Protein AF-A0A3N5TYX6-F1 (afdb_monomer)

pLDDT: mean 88.61, std 16.53, range [36.66, 98.5]

Nearest PDB structures (foldseek):
  4i1a-assembly3_A  TM=7.070E-01  e=6.992E-01  Bacillus subtilis subsp. subtilis str. 168
  4wnf-assembly1_A  TM=6.180E-01  e=1.905E+00  Homo sapiens
  3sf4-assembly2_B  TM=6.588E-01  e=5.460E+00  Homo sapiens
  8rte-assembly1_A  TM=5.658E-01  e=7.755E+00  Bacillus phage phi105
  8rte-assembly1_B  TM=4.689E-01  e=3.844E+00  Bacillus phage phi105

Foldseek 3Di:
DDPPDDDPPVPPPPPPDPVLVVVLVVCVVVLVLQVSLVSLQVVLVVCVVVVHPCSLVSLCSSLLSCLSVVNNVSSLVSNVVSLVSCLVVVVQVVSVVSLVVVLVSCVVSVVNVSSVVSVVVNVVRHPPPPPPD

Secondary structure (DSSP, 8-state):
----SSSSSSSS-S----HHHHHHHHHHHTT-HHHHHHHHHHHHHHHHTTT-TTHHHHHHHHHHHHHHTT-HHHHHHHHHHHHHHHHHTT-HHHHHHHHHHHHHHHHHTT-HHHHHHHHHHHHHHS-------

Structure (mmCIF, N/CA/C/O backbone):
data_AF-A0A3N5TYX6-F1
#
_entry.id   AF-A0A3N5TYX6-F1
#
loop_
_atom_site.group_PDB
_atom_site.id
_atom_site.type_symbol
_atom_site.label_atom_id
_atom_site.label_alt_id
_atom_site.label_comp_id
_atom_site.label_asym_id
_atom_site.label_entity_id
_atom_site.label_seq_id
_atom_site.pdbx_PDB_ins_code
_atom_site.Cartn_x
_atom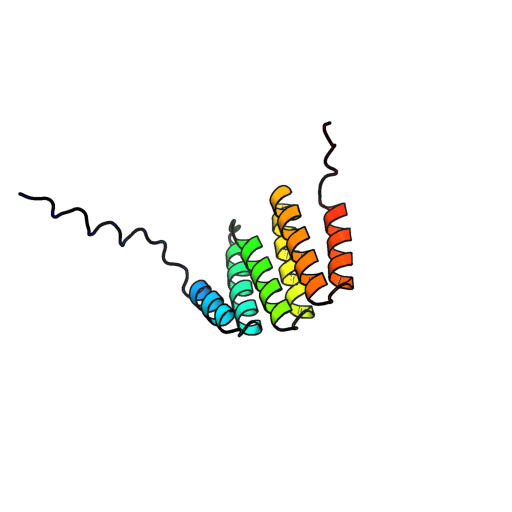_site.Cartn_y
_atom_site.Cartn_z
_atom_site.occupancy
_atom_site.B_iso_or_equiv
_atom_site.auth_seq_id
_atom_site.auth_comp_id
_atom_site.auth_asy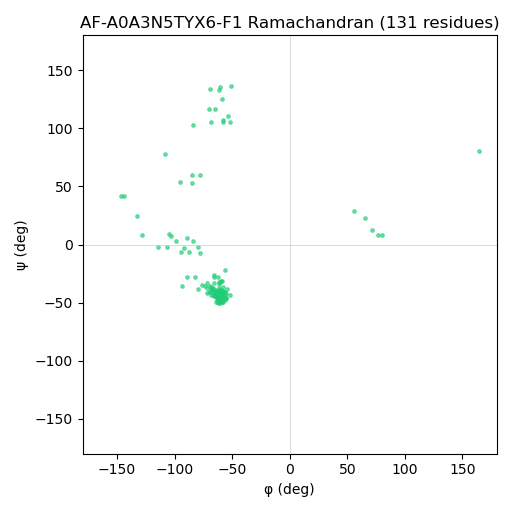m_id
_atom_site.auth_atom_id
_atom_site.pdbx_PDB_model_num
ATOM 1 N N . MET A 1 1 ? -4.271 14.584 -54.155 1.00 52.84 1 MET A N 1
ATOM 2 C CA . MET A 1 1 ? -4.545 13.366 -53.356 1.00 52.84 1 MET A CA 1
ATOM 3 C C . MET A 1 1 ? -3.233 12.711 -52.944 1.00 52.84 1 MET A C 1
ATOM 5 O O . MET A 1 1 ? -2.468 12.397 -53.841 1.00 52.84 1 MET A O 1
ATOM 9 N N . ARG A 1 2 ? -2.989 12.529 -51.633 1.00 52.03 2 ARG A N 1
ATOM 10 C CA . ARG A 1 2 ? -2.180 11.458 -50.988 1.00 52.03 2 ARG A CA 1
ATOM 11 C C . ARG A 1 2 ? -1.851 11.853 -49.536 1.00 52.03 2 ARG A C 1
ATOM 13 O O . ARG A 1 2 ? -0.769 12.329 -49.221 1.00 52.03 2 ARG A O 1
ATOM 20 N N . ARG A 1 3 ? -2.817 11.649 -48.633 1.00 58.03 3 ARG A N 1
ATOM 21 C CA . ARG A 1 3 ? -2.598 11.562 -47.177 1.00 58.03 3 ARG A CA 1
ATOM 22 C C . ARG A 1 3 ? -2.800 10.107 -46.765 1.00 58.03 3 ARG A C 1
ATOM 24 O O . ARG A 1 3 ? -3.868 9.770 -46.277 1.00 58.03 3 ARG A O 1
ATOM 31 N N . LEU A 1 4 ? -1.826 9.233 -47.006 1.00 58.25 4 LEU A N 1
ATOM 32 C CA . LEU A 1 4 ? -1.962 7.811 -46.656 1.00 58.25 4 LEU A CA 1
ATOM 33 C C . LEU A 1 4 ? -0.651 7.174 -46.173 1.00 58.25 4 LEU A C 1
ATOM 35 O O . LEU A 1 4 ? -0.375 6.047 -46.525 1.00 58.25 4 LEU A O 1
ATOM 39 N N . PHE A 1 5 ? 0.156 7.844 -45.344 1.00 56.09 5 PHE A N 1
ATOM 40 C CA . PHE A 1 5 ? 1.293 7.175 -44.676 1.00 56.09 5 PHE A CA 1
ATOM 41 C C . PHE A 1 5 ? 1.589 7.731 -43.276 1.00 56.09 5 PHE A C 1
ATOM 43 O O . PHE A 1 5 ? 2.733 7.933 -42.891 1.00 56.09 5 PHE A O 1
ATOM 50 N N . ARG A 1 6 ? 0.553 8.002 -42.469 1.00 54.72 6 ARG A N 1
ATOM 51 C CA . ARG A 1 6 ? 0.758 8.467 -41.080 1.00 54.72 6 ARG A CA 1
ATOM 52 C C . ARG A 1 6 ? -0.088 7.752 -40.029 1.00 54.72 6 ARG A C 1
ATOM 54 O O . ARG A 1 6 ? -0.360 8.320 -38.977 1.00 54.72 6 ARG A O 1
ATOM 61 N N . ARG A 1 7 ? -0.519 6.515 -40.304 1.00 54.38 7 ARG A N 1
ATOM 62 C CA . ARG A 1 7 ? -1.353 5.733 -39.368 1.00 54.38 7 ARG A CA 1
ATOM 63 C C . ARG A 1 7 ? -0.715 4.463 -38.796 1.00 54.38 7 ARG A C 1
ATOM 65 O O . ARG A 1 7 ? -1.318 3.870 -37.916 1.00 54.38 7 ARG A O 1
ATOM 72 N N . HIS A 1 8 ? 0.507 4.100 -39.194 1.00 50.31 8 HIS A N 1
ATOM 73 C CA . HIS A 1 8 ? 1.131 2.836 -38.763 1.00 50.31 8 HIS A CA 1
ATOM 74 C C . HIS A 1 8 ? 2.267 2.973 -37.729 1.00 50.31 8 HIS A C 1
ATOM 76 O O . HIS A 1 8 ? 2.740 1.965 -37.229 1.00 50.31 8 HIS A O 1
ATOM 82 N N . ILE A 1 9 ? 2.653 4.191 -37.320 1.00 52.50 9 ILE A N 1
ATOM 83 C CA . ILE A 1 9 ? 3.750 4.410 -36.342 1.00 52.50 9 ILE A CA 1
ATOM 84 C C . ILE A 1 9 ? 3.223 4.662 -34.908 1.00 52.50 9 ILE A C 1
ATOM 86 O O . ILE A 1 9 ? 3.983 4.893 -33.979 1.00 52.50 9 ILE A O 1
ATOM 90 N N . ARG A 1 10 ? 1.905 4.594 -34.669 1.00 49.50 10 ARG A N 1
ATOM 91 C CA . ARG A 1 10 ? 1.339 4.794 -33.315 1.00 49.50 10 ARG A CA 1
ATOM 92 C C . ARG A 1 10 ? 1.174 3.516 -32.487 1.00 49.50 10 ARG A C 1
ATOM 94 O O . ARG A 1 10 ? 0.769 3.615 -31.337 1.00 49.50 10 ARG A O 1
ATOM 101 N N . LYS A 1 11 ? 1.484 2.336 -33.038 1.00 49.16 11 LYS A N 1
ATOM 102 C CA . LYS A 1 11 ? 1.347 1.052 -32.322 1.00 49.16 11 LYS A CA 1
ATOM 103 C C . LYS A 1 11 ? 2.625 0.560 -31.635 1.00 49.16 11 LYS A C 1
ATOM 105 O O . LYS A 1 11 ? 2.548 -0.398 -30.887 1.00 49.16 11 LYS A O 1
ATOM 110 N N . THR A 1 12 ? 3.767 1.216 -31.834 1.00 49.03 12 THR A N 1
ATOM 111 C CA . THR A 1 12 ? 5.070 0.791 -31.282 1.00 49.03 12 THR A CA 1
ATOM 112 C C . THR A 1 12 ? 5.536 1.612 -30.072 1.00 49.03 12 THR A C 1
ATOM 114 O O . THR A 1 12 ? 6.659 1.444 -29.614 1.00 49.03 12 THR A O 1
ATOM 117 N N . LEU A 1 13 ? 4.688 2.504 -29.543 1.00 50.75 13 LEU A N 1
ATOM 118 C CA . LEU A 1 13 ? 4.971 3.335 -28.359 1.00 50.75 13 LEU A CA 1
ATOM 119 C C . LEU A 1 13 ? 3.875 3.259 -27.284 1.00 50.75 13 LEU A C 1
ATOM 121 O O . LEU A 1 13 ? 3.914 4.011 -26.311 1.00 50.75 13 LEU A O 1
ATOM 125 N N . ALA A 1 14 ? 2.895 2.362 -27.434 1.00 53.06 14 ALA A N 1
ATOM 126 C CA . ALA A 1 14 ? 2.127 1.932 -26.276 1.00 53.06 14 ALA A CA 1
ATOM 127 C C . ALA A 1 14 ? 3.105 1.119 -25.427 1.00 53.06 14 ALA A C 1
ATOM 129 O O . ALA A 1 14 ? 3.516 0.042 -25.838 1.00 53.06 14 ALA A O 1
ATOM 130 N N . GLN A 1 15 ? 3.575 1.687 -24.316 1.00 57.88 15 GLN A N 1
ATOM 131 C CA . GLN A 1 15 ? 4.350 0.933 -23.339 1.00 57.88 15 GLN A CA 1
ATOM 132 C C . GLN A 1 15 ? 3.523 -0.296 -22.966 1.00 57.88 15 GLN A C 1
ATOM 134 O O . GLN A 1 15 ? 2.462 -0.143 -22.359 1.00 57.88 15 GLN A O 1
ATOM 139 N N . ASP A 1 16 ? 3.971 -1.482 -23.376 1.00 72.75 16 ASP A N 1
ATOM 140 C CA . ASP A 1 16 ? 3.307 -2.730 -23.027 1.00 72.75 16 ASP A CA 1
ATOM 141 C C . ASP A 1 16 ? 3.270 -2.820 -21.501 1.00 72.75 16 ASP A C 1
ATOM 143 O O . ASP A 1 16 ? 4.295 -2.973 -20.830 1.00 72.75 16 ASP A O 1
ATOM 147 N N . ILE A 1 17 ? 2.076 -2.633 -20.937 1.00 80.25 17 ILE A N 1
ATOM 148 C CA . ILE A 1 17 ? 1.847 -2.778 -19.503 1.00 80.25 17 ILE A CA 1
ATOM 149 C C . ILE A 1 17 ? 2.249 -4.215 -19.162 1.00 80.25 17 ILE A C 1
ATOM 151 O O . ILE A 1 17 ? 1.710 -5.128 -19.794 1.00 80.25 17 ILE A O 1
ATOM 155 N N . PRO A 1 18 ? 3.153 -4.444 -18.191 1.00 88.06 18 PRO A N 1
ATOM 156 C CA . PRO A 1 18 ? 3.602 -5.789 -17.861 1.00 88.06 18 PRO A CA 1
ATOM 157 C C . PRO A 1 18 ? 2.409 -6.726 -17.628 1.00 88.06 18 PRO A C 1
ATOM 159 O O . PRO A 1 18 ? 1.472 -6.323 -16.933 1.00 88.06 18 PRO A O 1
ATOM 162 N N . PRO A 1 19 ? 2.424 -7.963 -18.156 1.00 92.12 19 PRO A N 1
ATOM 163 C CA . PRO A 1 19 ? 1.274 -8.867 -18.075 1.00 92.12 19 PRO A CA 1
ATOM 164 C C . PRO A 1 19 ? 0.850 -9.129 -16.626 1.00 92.12 19 PRO A C 1
ATOM 166 O O . PRO A 1 19 ? -0.337 -9.133 -16.325 1.00 92.12 19 PRO A O 1
ATOM 169 N N . VAL A 1 20 ? 1.814 -9.214 -15.704 1.00 93.69 20 VAL A N 1
ATOM 170 C CA . VAL A 1 20 ? 1.556 -9.359 -14.262 1.00 93.69 20 VAL A CA 1
ATOM 171 C C . VAL A 1 20 ? 0.771 -8.180 -13.671 1.00 93.69 20 VAL A C 1
ATOM 173 O O . VAL A 1 20 ? -0.057 -8.373 -12.790 1.00 93.69 20 VAL A O 1
ATOM 176 N N . LEU A 1 21 ? 0.982 -6.956 -14.169 1.00 95.06 2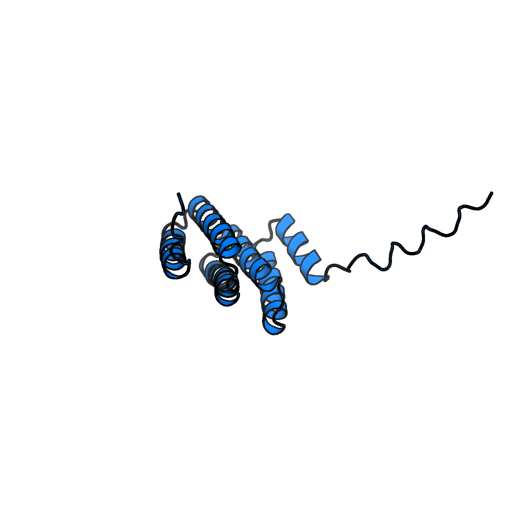1 LEU A N 1
ATOM 177 C CA . LEU A 1 21 ? 0.237 -5.780 -13.719 1.00 95.06 21 LEU A CA 1
ATOM 178 C C . LEU A 1 21 ? -1.179 -5.763 -14.306 1.00 95.06 21 LEU A C 1
ATOM 180 O O . LEU A 1 21 ? -2.113 -5.345 -13.628 1.00 95.06 21 LEU A O 1
ATOM 184 N N . GLN A 1 22 ? -1.346 -6.234 -15.545 1.00 95.62 22 GLN A N 1
ATOM 185 C CA . GLN A 1 22 ? -2.675 -6.413 -16.134 1.00 95.62 22 GLN A CA 1
ATOM 186 C C . GLN A 1 22 ? -3.479 -7.452 -15.347 1.00 95.62 22 GLN A C 1
ATOM 188 O O . GLN A 1 22 ? -4.631 -7.196 -15.010 1.00 95.62 22 GLN A O 1
ATOM 193 N N . GLU A 1 23 ? -2.852 -8.579 -14.998 1.00 96.81 23 GLU A N 1
ATOM 194 C CA . GLU A 1 23 ? -3.466 -9.621 -14.176 1.00 96.81 23 GLU A CA 1
ATOM 195 C C . GLU A 1 23 ? -3.836 -9.089 -12.790 1.00 96.81 23 GLU A C 1
ATOM 197 O O . GLU A 1 23 ? -4.984 -9.241 -12.387 1.00 96.81 23 GLU A O 1
ATOM 202 N N . ALA A 1 24 ? -2.912 -8.406 -12.099 1.00 97.50 24 ALA A N 1
ATOM 203 C CA . ALA A 1 24 ? -3.154 -7.834 -10.772 1.00 97.50 24 ALA A CA 1
ATOM 204 C C . ALA A 1 24 ? -4.370 -6.897 -10.758 1.00 97.50 24 ALA A C 1
ATOM 206 O O . ALA A 1 24 ? -5.234 -7.019 -9.892 1.00 97.50 24 ALA A O 1
ATOM 207 N N . ASN A 1 25 ? -4.466 -6.001 -11.744 1.00 97.25 25 ASN A N 1
ATOM 208 C CA . ASN A 1 25 ? -5.617 -5.111 -11.884 1.00 97.25 25 ASN A CA 1
ATOM 209 C C . ASN A 1 25 ? -6.898 -5.896 -12.189 1.00 97.25 25 ASN A C 1
ATOM 211 O O . ASN A 1 25 ? -7.919 -5.661 -11.558 1.00 97.25 25 ASN A O 1
ATOM 215 N N . PHE A 1 26 ? -6.838 -6.870 -13.101 1.00 97.75 26 PHE A N 1
ATOM 216 C CA . PHE A 1 26 ? -7.999 -7.676 -13.471 1.00 97.75 26 PHE A CA 1
ATOM 217 C C . PHE A 1 26 ? -8.585 -8.452 -12.286 1.00 97.75 26 PHE A C 1
ATOM 219 O O . PHE A 1 26 ? -9.801 -8.468 -12.106 1.00 97.75 26 PHE A O 1
ATOM 226 N N . VAL A 1 27 ? -7.744 -9.089 -11.465 1.00 97.94 27 VAL A N 1
ATOM 227 C CA . VAL A 1 27 ? -8.222 -9.814 -10.277 1.00 97.94 27 VAL A CA 1
ATOM 228 C C . VAL A 1 27 ? -8.685 -8.854 -9.176 1.00 97.94 27 VAL A C 1
ATOM 230 O O . VAL A 1 27 ? -9.669 -9.140 -8.498 1.00 97.94 27 VAL A O 1
ATOM 233 N N . PHE A 1 28 ? -8.054 -7.681 -9.042 1.00 98.06 28 PHE A N 1
ATOM 234 C CA . PHE A 1 28 ? -8.506 -6.634 -8.122 1.00 98.06 28 PHE A CA 1
ATOM 235 C C . PHE A 1 28 ? -9.910 -6.134 -8.485 1.00 98.06 28 PHE A C 1
ATOM 237 O O . PHE A 1 28 ? -10.778 -6.059 -7.619 1.00 98.06 28 PHE A O 1
ATOM 244 N N . ASP A 1 29 ? -10.153 -5.855 -9.767 1.00 97.69 29 ASP A N 1
ATOM 245 C CA . ASP A 1 29 ? -11.445 -5.381 -10.277 1.00 97.69 29 ASP A CA 1
ATOM 246 C C . ASP A 1 29 ? -12.551 -6.438 -10.126 1.00 97.69 29 ASP A C 1
ATOM 248 O O . ASP A 1 29 ? -13.727 -6.101 -9.990 1.00 97.69 29 ASP A O 1
ATOM 252 N N . LYS A 1 30 ? -12.180 -7.723 -10.096 1.00 97.81 30 LYS A N 1
ATOM 253 C CA . LYS A 1 30 ? -13.086 -8.839 -9.791 1.00 97.81 30 LYS A CA 1
ATOM 254 C C . LYS A 1 30 ? -13.390 -9.023 -8.303 1.00 97.81 30 LYS A C 1
ATOM 256 O O . LYS A 1 30 ? -14.224 -9.859 -7.968 1.00 97.81 30 LYS A O 1
ATOM 261 N N . GLY A 1 31 ? -12.722 -8.286 -7.418 1.00 97.62 31 GLY A N 1
ATOM 262 C CA . GLY A 1 31 ? -12.845 -8.460 -5.971 1.00 97.62 31 GLY A CA 1
ATOM 263 C C . GLY A 1 31 ? -12.016 -9.615 -5.401 1.00 97.62 31 GLY A C 1
ATOM 264 O O . GLY A 1 31 ? -12.126 -9.919 -4.216 1.00 97.62 31 GLY A O 1
ATOM 265 N N . GLU A 1 32 ? -11.145 -10.246 -6.199 1.00 98.06 32 GLU A N 1
ATOM 266 C CA . GLU A 1 32 ? -10.184 -11.255 -5.730 1.00 98.06 32 GLU A CA 1
ATOM 267 C C . GLU A 1 32 ? -8.990 -10.567 -5.038 1.00 98.06 32 GLU A C 1
ATOM 269 O O . GLU A 1 32 ? -7.833 -10.664 -5.459 1.00 98.06 32 GLU A O 1
ATOM 274 N N . TYR A 1 33 ? -9.273 -9.820 -3.970 1.00 98.25 33 TYR A N 1
ATOM 275 C CA . TYR A 1 33 ? -8.324 -8.882 -3.375 1.00 98.25 33 TYR A CA 1
ATOM 276 C C . TYR A 1 33 ? -7.085 -9.550 -2.760 1.00 98.25 33 TYR A C 1
ATOM 278 O O . TYR A 1 33 ? -5.992 -8.994 -2.850 1.00 98.25 33 TYR A O 1
ATOM 286 N N . GLY A 1 34 ? -7.213 -10.760 -2.203 1.00 97.88 34 GLY A N 1
ATOM 287 C CA . GLY A 1 34 ? -6.065 -11.505 -1.665 1.00 97.88 34 GLY A CA 1
ATOM 288 C C . GLY A 1 34 ? -5.036 -11.827 -2.754 1.00 97.88 34 GLY A C 1
ATOM 289 O O . GLY A 1 34 ? -3.864 -11.468 -2.638 1.00 97.88 34 GLY A O 1
ATOM 290 N N . ARG A 1 35 ? -5.505 -12.391 -3.876 1.00 97.88 35 ARG A N 1
ATOM 291 C CA . ARG A 1 35 ? -4.671 -12.689 -5.051 1.00 97.88 35 ARG A CA 1
ATOM 292 C C . ARG A 1 35 ? -4.099 -11.420 -5.680 1.00 97.88 35 ARG A C 1
ATOM 294 O O . ARG A 1 35 ? -2.937 -11.395 -6.080 1.00 97.88 35 ARG A O 1
ATOM 301 N N . ALA A 1 36 ? -4.895 -10.353 -5.754 1.00 98.50 36 ALA A N 1
ATOM 302 C CA . ALA A 1 36 ? -4.412 -9.058 -6.221 1.00 98.50 36 ALA A CA 1
ATOM 303 C C . ALA A 1 36 ? -3.242 -8.554 -5.363 1.00 98.50 36 ALA A C 1
ATOM 305 O O . ALA A 1 36 ? -2.230 -8.107 -5.903 1.00 98.50 36 ALA A O 1
ATOM 306 N N . GLY A 1 37 ? -3.362 -8.668 -4.037 1.00 98.19 37 GLY A N 1
ATOM 307 C CA . GLY A 1 37 ? -2.323 -8.292 -3.082 1.00 98.19 37 GLY A CA 1
ATOM 308 C C . GLY A 1 37 ? -0.999 -9.009 -3.333 1.00 98.19 37 GLY A C 1
ATOM 309 O O . GLY A 1 37 ? 0.036 -8.354 -3.428 1.00 98.19 37 GLY A O 1
ATOM 310 N N . GLU A 1 38 ? -1.036 -10.329 -3.525 1.00 97.94 38 GLU A N 1
ATOM 311 C CA . GLU A 1 38 ? 0.149 -11.136 -3.854 1.00 97.94 38 GLU A CA 1
ATOM 312 C C . GLU A 1 38 ? 0.827 -10.681 -5.156 1.00 97.94 38 GLU A C 1
ATOM 314 O O . GLU A 1 38 ? 2.049 -10.516 -5.213 1.00 97.94 38 GLU A O 1
ATOM 319 N N . LEU A 1 39 ? 0.042 -10.431 -6.209 1.00 98.19 39 LEU A N 1
ATOM 320 C CA . LEU A 1 39 ? 0.578 -9.989 -7.498 1.00 98.19 39 LEU A CA 1
ATOM 321 C C . LEU A 1 39 ? 1.198 -8.591 -7.403 1.00 98.19 39 LEU A C 1
ATOM 323 O O . LEU A 1 39 ? 2.294 -8.369 -7.925 1.00 98.19 39 LEU A O 1
ATOM 327 N N . PHE A 1 40 ? 0.537 -7.650 -6.723 1.00 98.31 40 PHE A N 1
ATOM 328 C CA . PHE A 1 40 ? 1.087 -6.311 -6.513 1.00 98.31 40 PHE A CA 1
ATOM 329 C C . PHE A 1 40 ? 2.363 -6.339 -5.676 1.00 98.31 40 PHE A C 1
ATOM 331 O O . PHE A 1 40 ?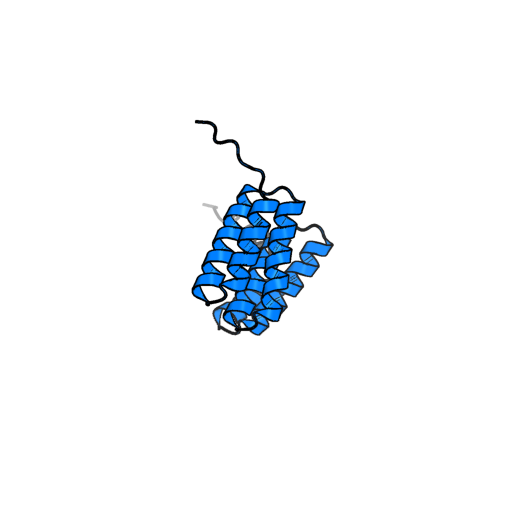 3.302 -5.617 -6.011 1.00 98.31 40 PHE A O 1
ATOM 338 N N . GLU A 1 41 ? 2.437 -7.181 -4.645 1.00 97.00 41 GLU A N 1
ATOM 339 C CA . GLU A 1 41 ? 3.639 -7.315 -3.822 1.00 97.00 41 GLU A CA 1
ATOM 340 C C . GLU A 1 41 ? 4.816 -7.836 -4.646 1.00 97.00 41 GLU A C 1
ATOM 342 O O . GLU A 1 41 ? 5.876 -7.213 -4.656 1.00 97.00 41 GLU A O 1
ATOM 347 N N . ARG A 1 42 ? 4.606 -8.873 -5.462 1.00 96.44 42 ARG A N 1
ATOM 348 C CA . ARG A 1 42 ? 5.642 -9.388 -6.369 1.00 96.44 42 ARG A CA 1
ATOM 349 C C . ARG A 1 42 ? 6.153 -8.321 -7.343 1.00 96.44 42 ARG A C 1
ATOM 351 O O . ARG A 1 42 ? 7.356 -8.241 -7.626 1.00 96.44 42 ARG A O 1
ATOM 358 N N . ILE A 1 43 ? 5.253 -7.489 -7.875 1.00 96.12 43 ILE A N 1
ATOM 359 C CA . ILE A 1 43 ? 5.625 -6.347 -8.726 1.00 96.12 43 ILE A CA 1
ATOM 360 C C . ILE A 1 43 ? 6.437 -5.331 -7.917 1.00 96.12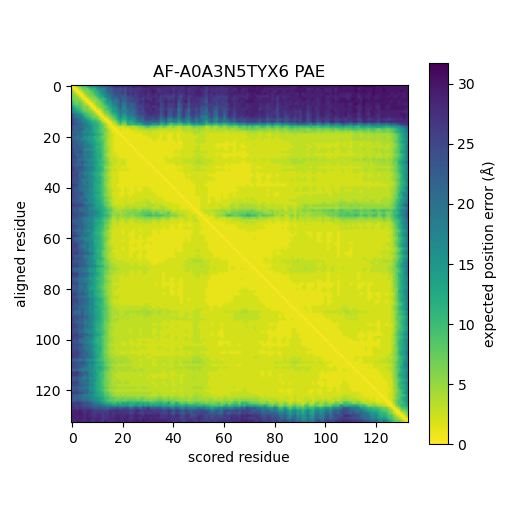 43 ILE A C 1
ATOM 362 O O . ILE A 1 43 ? 7.446 -4.820 -8.413 1.00 96.12 43 ILE A O 1
ATOM 366 N N . ALA A 1 44 ? 6.011 -5.039 -6.689 1.00 96.31 44 ALA A N 1
ATOM 367 C CA . ALA A 1 44 ? 6.655 -4.081 -5.805 1.00 96.31 44 ALA A CA 1
ATOM 368 C C . ALA A 1 44 ? 8.080 -4.510 -5.445 1.00 96.31 44 ALA A C 1
ATOM 370 O O . ALA A 1 44 ? 9.004 -3.719 -5.625 1.00 96.31 44 ALA A O 1
ATOM 371 N N . GLU A 1 45 ? 8.277 -5.767 -5.053 1.00 94.56 45 GLU A N 1
ATOM 372 C CA . GLU A 1 45 ? 9.581 -6.356 -4.741 1.00 94.56 45 GLU A CA 1
ATOM 373 C C . GLU A 1 45 ? 10.524 -6.298 -5.942 1.00 94.56 45 GLU A C 1
ATOM 375 O O . GLU A 1 45 ? 11.649 -5.805 -5.843 1.00 94.56 45 GLU A O 1
ATOM 380 N N . THR A 1 46 ? 10.034 -6.711 -7.115 1.00 93.56 46 THR A N 1
ATOM 381 C CA . THR A 1 46 ? 10.818 -6.681 -8.357 1.00 93.56 46 THR A CA 1
ATOM 382 C C . THR A 1 46 ? 11.207 -5.249 -8.736 1.00 93.56 46 THR A C 1
ATOM 384 O O . THR A 1 46 ? 12.330 -4.995 -9.179 1.00 93.56 46 THR A O 1
ATOM 387 N N . ALA A 1 47 ? 10.290 -4.292 -8.570 1.00 93.00 47 ALA A N 1
ATOM 388 C CA . ALA A 1 47 ? 10.564 -2.883 -8.816 1.00 93.00 47 ALA A CA 1
ATOM 389 C C . ALA A 1 47 ? 11.543 -2.310 -7.780 1.00 93.00 47 ALA A C 1
ATOM 391 O O . ALA A 1 47 ? 12.431 -1.542 -8.149 1.00 93.00 47 ALA A O 1
ATOM 392 N N . SER A 1 48 ? 11.407 -2.685 -6.508 1.00 90.94 48 SER A N 1
ATOM 393 C CA . SER A 1 48 ? 12.238 -2.216 -5.397 1.00 90.94 48 SER A CA 1
ATOM 394 C C . SER A 1 48 ? 13.684 -2.686 -5.544 1.00 90.94 48 SER A C 1
ATOM 396 O O . SER A 1 48 ? 14.597 -1.864 -5.483 1.00 90.94 48 SER A O 1
ATOM 398 N N . ALA A 1 49 ? 13.891 -3.959 -5.903 1.00 90.94 49 ALA A N 1
ATOM 399 C CA . ALA A 1 49 ? 15.204 -4.541 -6.193 1.00 90.94 49 ALA A CA 1
ATOM 400 C C . ALA A 1 49 ? 15.980 -3.805 -7.302 1.00 90.94 49 ALA A C 1
ATOM 402 O O . ALA A 1 49 ? 17.201 -3.894 -7.375 1.00 90.94 49 ALA A O 1
ATOM 403 N N . ARG A 1 50 ? 15.282 -3.060 -8.168 1.00 89.75 50 ARG A N 1
ATOM 404 C CA . ARG A 1 50 ? 15.877 -2.271 -9.260 1.00 89.75 50 ARG A CA 1
ATOM 405 C C . ARG A 1 50 ? 15.897 -0.765 -8.978 1.00 89.75 50 ARG A C 1
ATOM 407 O O . ARG A 1 50 ? 16.134 0.015 -9.895 1.00 89.75 50 ARG A O 1
ATOM 414 N N . GLY A 1 51 ? 15.577 -0.332 -7.756 1.00 84.50 51 GLY A N 1
ATOM 415 C CA . GLY A 1 51 ? 15.464 1.090 -7.411 1.00 84.50 51 GLY A CA 1
ATOM 416 C C . GLY A 1 51 ? 14.311 1.810 -8.125 1.00 84.50 51 GLY A C 1
ATOM 417 O O . GLY A 1 51 ? 14.324 3.029 -8.288 1.00 84.50 51 GLY A O 1
ATOM 418 N N . GLY A 1 52 ? 13.297 1.071 -8.577 1.00 90.25 52 GLY A N 1
ATOM 419 C CA . GLY A 1 52 ? 12.214 1.587 -9.403 1.00 90.25 52 GLY A CA 1
ATOM 420 C C . GLY A 1 52 ? 11.405 2.685 -8.710 1.00 90.25 52 GLY A C 1
ATOM 421 O O . GLY A 1 52 ? 10.949 2.540 -7.569 1.00 90.25 52 GLY A O 1
ATOM 422 N N . GLN A 1 53 ? 11.147 3.780 -9.430 1.00 89.38 53 GLN A N 1
ATOM 423 C CA . GLN A 1 53 ? 10.385 4.926 -8.917 1.00 89.38 53 GLN A CA 1
ATOM 424 C C . GLN A 1 53 ? 8.969 4.550 -8.456 1.00 89.38 53 GLN A C 1
ATOM 426 O O . GLN A 1 53 ? 8.458 5.143 -7.511 1.00 89.38 53 GLN A O 1
ATOM 431 N N . ARG A 1 54 ? 8.357 3.539 -9.088 1.00 92.06 54 ARG A N 1
ATOM 432 C CA . ARG A 1 54 ? 6.984 3.086 -8.810 1.00 92.06 54 ARG A CA 1
ATOM 433 C C . ARG A 1 54 ? 6.871 2.039 -7.699 1.00 92.06 54 ARG A C 1
ATOM 435 O O . ARG A 1 54 ? 5.749 1.731 -7.316 1.00 92.06 54 ARG A O 1
ATOM 442 N N . ALA A 1 55 ? 7.983 1.524 -7.168 1.00 95.19 55 ALA A N 1
ATOM 443 C CA . ALA A 1 55 ? 7.960 0.512 -6.105 1.00 95.19 55 ALA A CA 1
ATOM 444 C C . ALA A 1 55 ? 7.078 0.897 -4.893 1.00 95.19 55 ALA A C 1
ATOM 446 O O . ALA A 1 55 ? 6.263 0.066 -4.498 1.00 95.19 55 ALA A O 1
ATOM 447 N N . PRO A 1 56 ? 7.115 2.149 -4.375 1.00 97.00 56 PRO A N 1
ATOM 448 C CA . PRO A 1 56 ? 6.228 2.565 -3.288 1.00 97.00 56 PRO A CA 1
ATOM 449 C C . PRO A 1 56 ? 4.744 2.380 -3.612 1.00 97.00 56 PRO A C 1
ATOM 451 O O . PRO A 1 56 ? 3.979 1.907 -2.782 1.00 97.00 56 PRO A O 1
ATOM 454 N N . LEU A 1 57 ? 4.336 2.714 -4.841 1.00 96.12 57 LEU A N 1
ATOM 455 C CA . LEU A 1 57 ? 2.933 2.651 -5.255 1.00 96.12 57 LEU A CA 1
ATOM 456 C C . LEU A 1 57 ? 2.416 1.212 -5.285 1.00 96.12 57 LEU A C 1
ATOM 458 O O . LEU A 1 57 ? 1.278 0.968 -4.904 1.00 96.12 57 LEU A O 1
ATOM 462 N N . PHE A 1 58 ? 3.246 0.262 -5.723 1.00 97.69 58 PHE A N 1
ATOM 463 C CA . PHE A 1 58 ? 2.855 -1.145 -5.764 1.00 97.69 58 PHE A CA 1
ATOM 464 C C . PHE A 1 58 ? 2.810 -1.774 -4.371 1.00 97.69 58 PHE A C 1
ATOM 466 O O . PHE A 1 58 ? 1.893 -2.539 -4.101 1.00 97.69 58 PHE A O 1
ATOM 473 N N . HIS A 1 59 ? 3.716 -1.392 -3.466 1.00 98.19 59 HIS A N 1
ATOM 474 C CA . HIS A 1 59 ? 3.643 -1.797 -2.059 1.00 98.19 59 HIS A CA 1
ATOM 475 C C . HIS A 1 59 ? 2.359 -1.286 -1.385 1.00 98.19 59 HIS A C 1
ATOM 477 O O . HIS A 1 59 ? 1.644 -2.061 -0.751 1.00 98.19 59 HIS A O 1
ATOM 483 N N . LEU A 1 60 ? 2.010 -0.012 -1.600 1.00 98.12 60 LEU A N 1
ATOM 484 C CA . LEU A 1 60 ? 0.765 0.569 -1.087 1.00 98.12 60 LEU A CA 1
ATOM 485 C C . LEU A 1 60 ? -0.476 -0.134 -1.654 1.00 98.12 60 LEU A C 1
ATOM 487 O O . LEU A 1 60 ? -1.403 -0.451 -0.914 1.00 98.12 60 LEU A O 1
ATOM 491 N N . GLN A 1 61 ? -0.483 -0.423 -2.958 1.00 98.00 61 GLN A N 1
ATOM 492 C CA . GLN A 1 61 ? -1.600 -1.112 -3.603 1.00 98.00 61 GLN A CA 1
ATOM 493 C C . GLN A 1 61 ? -1.729 -2.574 -3.142 1.00 98.00 61 GLN A C 1
ATOM 495 O O . GLN A 1 61 ? -2.849 -3.051 -2.963 1.00 98.00 61 GLN A O 1
ATOM 500 N N . ALA A 1 62 ? -0.611 -3.268 -2.904 1.00 98.44 62 ALA A N 1
ATOM 501 C CA . ALA A 1 62 ? -0.604 -4.616 -2.336 1.00 98.44 62 ALA A CA 1
ATOM 502 C C . ALA A 1 62 ? -1.225 -4.633 -0.936 1.00 98.44 62 ALA A C 1
ATOM 504 O O . ALA A 1 62 ? -2.121 -5.429 -0.656 1.00 98.44 62 ALA A O 1
ATOM 505 N N . GLY A 1 63 ? -0.799 -3.691 -0.091 1.00 98.00 63 GLY A N 1
ATOM 506 C CA . GLY A 1 63 ? -1.342 -3.513 1.247 1.00 98.00 63 GLY A CA 1
ATOM 507 C C . GLY A 1 63 ? -2.842 -3.234 1.227 1.00 98.00 63 GLY A C 1
ATOM 508 O O . GLY A 1 63 ? -3.606 -3.947 1.871 1.00 98.00 63 GLY A O 1
ATOM 509 N N . ARG A 1 64 ? -3.283 -2.277 0.401 1.00 98.00 64 ARG A N 1
ATOM 510 C CA . ARG A 1 64 ? -4.703 -1.944 0.218 1.00 98.00 64 ARG A CA 1
ATOM 511 C C . ARG A 1 64 ? -5.538 -3.148 -0.212 1.00 98.00 64 ARG A C 1
ATOM 513 O O . ARG A 1 64 ? -6.599 -3.388 0.355 1.00 98.00 64 ARG A O 1
ATOM 520 N N . ALA A 1 65 ? -5.066 -3.920 -1.189 1.00 98.25 65 ALA A N 1
ATOM 521 C CA . ALA A 1 65 ? -5.756 -5.130 -1.624 1.00 98.25 65 ALA A CA 1
ATOM 522 C C . ALA A 1 65 ? -5.897 -6.140 -0.471 1.00 98.25 65 ALA A C 1
ATOM 524 O O . ALA A 1 65 ? -6.975 -6.673 -0.234 1.00 98.25 65 ALA A O 1
ATOM 525 N N . ARG A 1 66 ? -4.853 -6.335 0.334 1.00 98.00 66 ARG A N 1
ATOM 526 C CA . ARG A 1 66 ? -4.928 -7.226 1.499 1.00 98.00 66 ARG A CA 1
ATOM 527 C C . ARG A 1 66 ? -5.870 -6.725 2.592 1.00 98.00 66 ARG A C 1
ATOM 529 O O . ARG A 1 66 ? -6.586 -7.542 3.162 1.00 98.00 66 ARG A O 1
ATOM 536 N N . ILE A 1 67 ? -5.938 -5.415 2.845 1.00 97.62 67 ILE A N 1
ATOM 537 C CA . ILE A 1 67 ? -6.934 -4.846 3.769 1.00 97.62 67 ILE A CA 1
ATOM 538 C C . ILE A 1 67 ? -8.356 -5.137 3.274 1.00 97.62 67 ILE A C 1
ATOM 540 O O . ILE A 1 67 ? -9.179 -5.631 4.041 1.00 97.62 67 ILE A O 1
ATOM 544 N N . LEU A 1 68 ? -8.627 -4.936 1.979 1.00 97.06 68 LEU A N 1
ATOM 545 C CA . LEU A 1 68 ? -9.927 -5.264 1.378 1.00 97.06 68 LEU A CA 1
ATOM 546 C C . LEU A 1 68 ? -10.260 -6.763 1.453 1.00 97.06 68 LEU A C 1
ATOM 548 O O . LEU A 1 68 ? -11.428 -7.134 1.520 1.00 97.06 68 LEU A O 1
ATOM 552 N N . ALA A 1 69 ? -9.244 -7.627 1.471 1.00 97.25 69 ALA A N 1
ATOM 553 C CA . ALA A 1 69 ? -9.394 -9.066 1.669 1.00 97.25 69 ALA A CA 1
ATOM 554 C C . ALA A 1 69 ? -9.582 -9.481 3.146 1.00 97.25 69 ALA A C 1
ATOM 556 O O . ALA A 1 69 ? -9.699 -10.674 3.421 1.00 97.25 69 ALA A O 1
ATOM 557 N N . GLY A 1 70 ? -9.544 -8.542 4.101 1.00 96.44 70 GLY A N 1
ATOM 558 C CA . GLY A 1 70 ? -9.534 -8.834 5.541 1.00 96.44 70 GLY A CA 1
ATOM 559 C C . GLY A 1 70 ? -8.213 -9.425 6.054 1.00 96.44 70 GLY A C 1
ATOM 560 O O . GLY A 1 70 ? -8.143 -9.933 7.170 1.00 96.44 70 GLY A O 1
ATOM 561 N N . GLN A 1 71 ? -7.148 -9.375 5.252 1.00 96.75 71 GLN A N 1
ATOM 562 C CA . GLN A 1 71 ? -5.832 -9.944 5.548 1.00 96.75 71 GLN A CA 1
ATOM 563 C C . GLN A 1 71 ? -4.895 -8.889 6.155 1.00 96.75 71 GLN A C 1
ATOM 565 O O . GLN A 1 71 ? -3.790 -8.659 5.659 1.00 96.75 71 GLN A O 1
ATOM 570 N N . THR A 1 72 ? -5.330 -8.221 7.225 1.00 95.88 72 THR A N 1
ATOM 571 C CA . THR A 1 72 ? -4.613 -7.075 7.817 1.00 95.88 72 THR A CA 1
ATOM 572 C C . THR A 1 72 ? -3.166 -7.393 8.184 1.00 95.88 72 THR A C 1
ATOM 574 O O . THR A 1 72 ? -2.266 -6.618 7.858 1.00 95.88 72 THR A O 1
ATOM 577 N N . SER A 1 73 ? -2.920 -8.564 8.779 1.00 96.19 73 SER A N 1
ATOM 578 C CA . SER A 1 73 ? -1.578 -9.013 9.173 1.00 96.19 73 SER A CA 1
ATOM 579 C C . SER A 1 73 ? -0.602 -9.109 7.997 1.00 96.19 73 SER A C 1
ATOM 581 O O . SER A 1 73 ? 0.588 -8.859 8.166 1.00 96.19 73 SER A O 1
ATOM 583 N N . LEU A 1 74 ? -1.103 -9.425 6.799 1.00 95.69 74 LEU A N 1
ATOM 584 C CA . LEU A 1 74 ? -0.311 -9.480 5.571 1.00 95.69 74 LEU A CA 1
ATOM 585 C C . LEU A 1 74 ? -0.258 -8.122 4.853 1.00 95.69 74 LEU A C 1
ATOM 587 O O . LEU A 1 74 ? 0.684 -7.857 4.110 1.00 95.69 74 LEU A O 1
ATOM 591 N N . GLY A 1 75 ? -1.277 -7.273 5.014 1.00 97.00 75 GLY A N 1
ATOM 592 C CA . GLY A 1 75 ? -1.377 -5.983 4.325 1.00 97.00 75 GLY A CA 1
ATOM 593 C C . GLY A 1 75 ? -0.529 -4.881 4.952 1.00 97.00 75 GLY A C 1
ATOM 594 O O . GLY A 1 75 ? 0.086 -4.090 4.233 1.00 97.00 75 GLY A O 1
ATOM 595 N N . MET A 1 76 ? -0.460 -4.849 6.284 1.00 97.94 76 MET A N 1
ATOM 596 C CA . MET A 1 76 ? 0.257 -3.806 7.023 1.00 97.94 76 MET A CA 1
ATOM 597 C C . MET A 1 76 ? 1.750 -3.707 6.676 1.00 97.94 76 MET A C 1
ATOM 599 O O . MET A 1 76 ? 2.199 -2.587 6.413 1.00 97.94 76 MET A O 1
ATOM 603 N N . PRO A 1 77 ? 2.516 -4.812 6.576 1.00 97.44 77 PRO A N 1
ATOM 604 C CA . PRO A 1 77 ? 3.917 -4.741 6.163 1.00 97.44 77 PRO A CA 1
ATOM 605 C C . PRO A 1 77 ? 4.104 -4.108 4.777 1.00 97.44 77 PRO A C 1
ATOM 607 O O . PRO A 1 77 ? 5.006 -3.293 4.581 1.00 97.44 77 PRO A O 1
ATOM 610 N N . SER A 1 78 ? 3.228 -4.418 3.813 1.00 97.69 78 SER A N 1
ATOM 611 C CA . SER A 1 78 ? 3.304 -3.839 2.468 1.00 97.69 78 SER A CA 1
ATOM 612 C C . SER A 1 78 ? 2.990 -2.334 2.488 1.00 97.69 78 SER A C 1
ATOM 614 O O . SER A 1 78 ? 3.688 -1.558 1.833 1.00 97.69 78 SER A O 1
ATOM 616 N N . LEU A 1 79 ? 1.998 -1.890 3.275 1.00 98.00 79 LEU A N 1
ATOM 617 C CA . LEU A 1 79 ? 1.700 -0.460 3.457 1.00 98.00 79 LEU A CA 1
ATOM 618 C C . LEU A 1 79 ? 2.894 0.291 4.056 1.00 98.00 79 LEU A C 1
ATOM 620 O O . LEU A 1 79 ? 3.327 1.304 3.501 1.00 98.00 79 LEU A O 1
ATOM 624 N N . GLN A 1 80 ? 3.446 -0.232 5.153 1.00 97.81 80 GLN A N 1
ATOM 625 C CA . GLN A 1 80 ? 4.600 0.348 5.838 1.00 97.81 80 GLN A CA 1
ATOM 626 C C . GLN A 1 80 ? 5.792 0.462 4.892 1.00 97.81 80 GLN A C 1
ATOM 628 O O . GLN A 1 80 ? 6.320 1.558 4.718 1.00 97.81 80 GLN A O 1
ATOM 633 N N . ARG A 1 81 ? 6.136 -0.613 4.170 1.00 97.38 81 ARG A N 1
ATOM 634 C CA . ARG A 1 81 ? 7.253 -0.588 3.218 1.00 97.38 81 ARG A CA 1
ATOM 635 C C . ARG A 1 81 ? 7.064 0.454 2.117 1.00 97.38 81 ARG A C 1
ATOM 637 O O . ARG A 1 81 ? 8.016 1.125 1.718 1.00 97.38 81 ARG A O 1
ATOM 644 N N . GLY A 1 82 ? 5.838 0.612 1.616 1.00 97.25 82 GLY A N 1
ATOM 645 C CA . GLY A 1 82 ? 5.516 1.634 0.622 1.00 97.25 82 GLY A CA 1
ATOM 646 C C . GLY A 1 82 ? 5.783 3.052 1.132 1.00 97.25 82 GLY A C 1
ATOM 647 O O . GLY A 1 82 ? 6.384 3.860 0.422 1.00 97.25 82 GLY A O 1
ATOM 648 N N . LEU A 1 83 ? 5.384 3.344 2.369 1.00 97.94 83 LEU A N 1
ATOM 649 C CA . LEU A 1 83 ? 5.602 4.646 3.002 1.00 97.94 83 LEU A CA 1
ATOM 650 C C . LEU A 1 83 ? 7.076 4.865 3.369 1.00 97.94 83 LEU A C 1
ATOM 652 O O . LEU A 1 83 ? 7.620 5.931 3.087 1.00 97.94 83 LEU A O 1
ATOM 656 N N . GLU A 1 84 ? 7.756 3.854 3.903 1.00 96.81 84 GLU A N 1
ATOM 657 C CA . GLU A 1 84 ? 9.198 3.892 4.174 1.00 96.81 84 GLU A CA 1
ATOM 658 C C . GLU A 1 84 ? 9.998 4.234 2.921 1.00 96.81 84 GLU A C 1
ATOM 660 O O . GLU A 1 84 ? 10.829 5.134 2.951 1.00 96.81 84 GLU A O 1
ATOM 665 N N . LEU A 1 85 ? 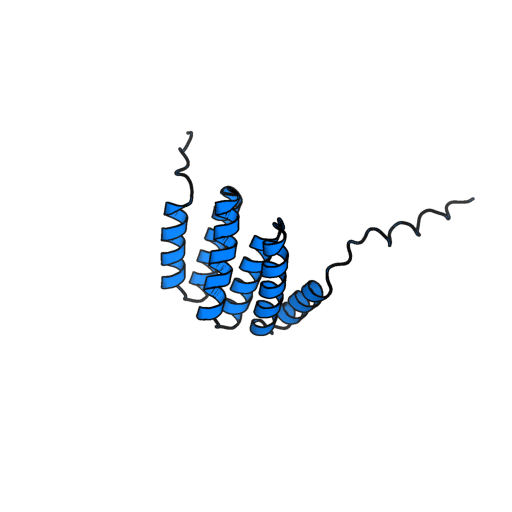9.704 3.601 1.783 1.00 96.44 85 LEU A N 1
ATOM 666 C CA . LEU A 1 85 ? 10.387 3.917 0.529 1.00 96.44 85 LEU A CA 1
ATOM 667 C C . LEU A 1 85 ? 10.169 5.376 0.093 1.00 96.44 85 LEU A C 1
ATOM 669 O O . LEU A 1 85 ? 11.046 5.961 -0.544 1.00 96.44 85 LEU A O 1
ATOM 673 N N . LEU A 1 86 ? 9.015 5.985 0.394 1.00 96.38 86 LEU A N 1
ATOM 674 C CA . LEU A 1 86 ? 8.802 7.418 0.146 1.00 96.38 86 LEU A CA 1
ATOM 675 C C . LEU A 1 86 ? 9.648 8.276 1.094 1.00 96.38 86 LEU A C 1
ATOM 677 O O . LEU A 1 86 ? 10.226 9.268 0.643 1.00 96.38 86 LEU A O 1
ATOM 681 N N . ALA A 1 87 ? 9.748 7.883 2.365 1.00 95.81 87 ALA A N 1
ATOM 682 C CA . ALA A 1 87 ? 10.573 8.547 3.370 1.00 95.81 87 ALA A CA 1
ATOM 683 C C . ALA A 1 87 ? 12.073 8.469 3.036 1.00 95.81 87 ALA A C 1
ATOM 685 O O . ALA A 1 87 ? 12.741 9.500 2.973 1.00 95.81 87 ALA A O 1
ATOM 686 N N . GLU A 1 88 ? 12.583 7.273 2.722 1.00 94.56 88 GLU A N 1
ATOM 687 C CA . GLU A 1 88 ? 13.967 7.014 2.296 1.00 94.56 88 GLU A CA 1
ATOM 688 C C . GLU A 1 88 ? 14.355 7.888 1.093 1.00 94.56 88 GLU A C 1
ATOM 690 O O . GLU A 1 88 ? 15.460 8.424 1.011 1.00 94.56 88 GLU A O 1
ATOM 695 N N . ARG A 1 89 ? 13.411 8.084 0.166 1.00 94.25 89 ARG A N 1
ATOM 696 C CA . ARG A 1 89 ? 13.586 8.909 -1.039 1.00 94.25 89 ARG A CA 1
ATOM 697 C C . ARG A 1 89 ? 13.332 10.399 -0.806 1.00 94.25 89 ARG A C 1
ATOM 699 O O . ARG A 1 89 ? 13.375 11.166 -1.767 1.00 94.25 89 ARG A O 1
ATOM 706 N N . LYS A 1 90 ? 13.051 10.816 0.434 1.00 94.75 90 LYS A N 1
ATOM 707 C CA . LYS A 1 90 ? 12.738 12.202 0.827 1.00 94.75 90 LYS A CA 1
ATOM 708 C C . LYS A 1 90 ? 11.556 12.801 0.057 1.00 94.75 90 LYS A C 1
ATOM 710 O O . LYS A 1 90 ? 11.466 14.011 -0.143 1.00 94.75 90 LYS A O 1
ATOM 715 N N . LEU A 1 91 ? 10.618 11.959 -0.379 1.00 94.25 91 LEU A N 1
ATOM 716 C CA . LEU A 1 91 ? 9.408 12.369 -1.093 1.00 94.25 91 LEU A CA 1
ATOM 717 C C . LEU A 1 91 ? 8.309 12.773 -0.098 1.00 94.25 91 LEU A C 1
ATOM 719 O O . LEU A 1 91 ? 7.189 12.271 -0.173 1.00 94.25 91 LEU A O 1
ATOM 723 N N . PHE A 1 92 ? 8.623 13.680 0.833 1.00 94.69 92 PHE A N 1
ATOM 724 C CA . PHE A 1 92 ? 7.766 14.012 1.980 1.00 94.69 92 PHE A CA 1
ATOM 725 C C . PHE A 1 92 ? 6.343 14.467 1.617 1.00 94.69 92 PHE A C 1
ATOM 727 O O . PHE A 1 92 ? 5.411 13.970 2.247 1.00 94.69 92 PHE A O 1
ATOM 734 N N . PRO A 1 93 ? 6.109 15.290 0.572 1.00 94.25 93 PRO A N 1
ATOM 735 C CA . PRO A 1 93 ? 4.740 15.634 0.177 1.00 94.25 93 PRO A CA 1
ATOM 736 C C . PRO A 1 93 ? 3.919 14.405 -0.243 1.00 94.25 93 PRO A C 1
ATOM 738 O O . PRO A 1 93 ? 2.750 14.271 0.112 1.00 94.25 93 PRO A O 1
ATOM 741 N N . LYS A 1 94 ? 4.546 13.458 -0.958 1.00 94.75 94 LYS A N 1
ATOM 742 C CA . LYS A 1 94 ? 3.896 12.200 -1.355 1.00 94.75 94 LYS A CA 1
ATOM 743 C C . LYS A 1 94 ? 3.708 11.267 -0.166 1.00 94.75 94 LYS A C 1
ATOM 745 O O . LYS A 1 94 ? 2.683 10.599 -0.101 1.00 94.75 94 LYS A O 1
ATOM 750 N N . LEU A 1 95 ? 4.674 11.225 0.754 1.00 96.50 95 LEU A N 1
ATOM 751 C CA . LEU A 1 95 ? 4.578 10.464 1.998 1.00 96.50 95 LEU A CA 1
ATOM 752 C C . LEU A 1 95 ? 3.387 10.935 2.833 1.00 96.50 95 LEU A C 1
ATOM 754 O O . LEU A 1 95 ? 2.584 10.107 3.242 1.00 96.50 95 LEU A O 1
ATOM 758 N N . GLN A 1 96 ? 3.241 12.247 3.037 1.00 95.88 96 GLN A N 1
ATOM 759 C CA . GLN A 1 96 ? 2.130 12.813 3.798 1.00 95.88 96 GLN A CA 1
ATOM 760 C C . GLN A 1 96 ? 0.786 12.479 3.143 1.00 95.88 96 GLN A C 1
ATOM 762 O O . GLN A 1 96 ? -0.104 11.952 3.805 1.00 95.88 96 GLN A O 1
ATOM 767 N N . GLN A 1 97 ? 0.655 12.710 1.833 1.00 96.06 97 GLN A N 1
ATOM 768 C CA . GLN A 1 97 ? -0.581 12.418 1.105 1.00 96.06 97 GLN A CA 1
ATOM 769 C C . GLN A 1 97 ? -0.940 10.924 1.145 1.00 96.06 97 GLN A C 1
ATOM 771 O O . GLN A 1 97 ? -2.086 10.568 1.421 1.00 96.06 97 GLN A O 1
ATOM 776 N N . ALA A 1 98 ? 0.028 10.047 0.865 1.00 96.75 98 ALA A N 1
ATOM 777 C CA . ALA A 1 98 ? -0.183 8.604 0.892 1.00 96.75 98 ALA A CA 1
ATOM 778 C C . ALA A 1 98 ? -0.496 8.113 2.310 1.00 96.75 98 ALA A C 1
ATOM 780 O O . ALA A 1 98 ? -1.419 7.328 2.489 1.00 96.75 98 ALA A O 1
ATOM 781 N N . GLY A 1 99 ? 0.221 8.618 3.313 1.00 97.00 99 GLY A N 1
ATOM 782 C CA . GLY A 1 99 ? 0.021 8.281 4.716 1.00 97.00 99 GLY A CA 1
ATOM 783 C C . GLY A 1 99 ? -1.371 8.662 5.215 1.00 97.00 99 GLY A C 1
ATOM 784 O O . GLY A 1 99 ? -2.069 7.812 5.756 1.00 97.00 99 GLY A O 1
ATOM 785 N N . MET A 1 100 ? -1.826 9.892 4.952 1.00 97.06 100 MET A N 1
ATOM 786 C CA . MET A 1 100 ? -3.186 10.325 5.303 1.00 97.06 100 MET A CA 1
ATOM 787 C C . MET A 1 100 ? -4.259 9.471 4.626 1.00 97.06 100 MET A C 1
ATOM 789 O O . MET A 1 100 ? -5.251 9.110 5.256 1.00 97.06 100 MET A O 1
ATOM 793 N N . ARG A 1 101 ? -4.051 9.112 3.353 1.00 97.00 101 ARG A N 1
ATOM 794 C CA . ARG A 1 101 ? -4.968 8.225 2.634 1.00 97.00 101 ARG A CA 1
ATOM 795 C C . ARG A 1 101 ? -5.032 6.842 3.279 1.00 97.00 101 ARG A C 1
ATOM 797 O O . ARG A 1 101 ? -6.127 6.348 3.510 1.00 97.00 101 ARG A O 1
ATOM 804 N N . VAL A 1 102 ? -3.882 6.242 3.581 1.00 97.62 102 VAL A N 1
ATOM 805 C CA . VAL A 1 102 ? -3.817 4.927 4.232 1.00 97.62 102 VAL A CA 1
ATOM 806 C C . VAL A 1 102 ? -4.481 4.973 5.607 1.00 97.62 102 VAL A C 1
ATOM 808 O O . VAL A 1 102 ? -5.267 4.091 5.918 1.00 97.62 102 VAL A O 1
ATOM 811 N N . ILE A 1 103 ? -4.241 6.019 6.402 1.00 98.00 103 ILE A N 1
ATOM 812 C CA . ILE A 1 103 ? -4.893 6.206 7.708 1.00 98.00 103 ILE A CA 1
ATOM 813 C C . ILE A 1 103 ? -6.418 6.293 7.564 1.00 98.00 103 ILE A C 1
ATOM 815 O O . ILE A 1 103 ? -7.135 5.670 8.345 1.00 98.00 103 ILE A O 1
ATOM 819 N N . SER A 1 104 ? -6.927 7.033 6.572 1.00 97.50 104 SER A N 1
ATOM 820 C CA . SER A 1 104 ? -8.372 7.095 6.294 1.00 97.50 104 SER A CA 1
ATOM 821 C C . SER A 1 104 ? -8.926 5.717 5.947 1.00 97.50 104 SER A C 1
ATOM 823 O O . SER A 1 104 ? -9.887 5.275 6.569 1.00 97.50 104 SER A O 1
ATOM 825 N N . GLU A 1 105 ? -8.276 5.008 5.019 1.00 95.94 105 GLU A N 1
ATOM 826 C CA . GLU A 1 105 ? -8.698 3.671 4.588 1.00 95.94 105 GLU A CA 1
ATOM 827 C C . GLU A 1 105 ? -8.683 2.680 5.774 1.00 95.94 105 GLU A C 1
ATOM 829 O O . GLU A 1 105 ? -9.654 1.960 5.990 1.00 95.94 105 GLU A O 1
ATOM 834 N N . LEU A 1 106 ? -7.643 2.682 6.615 1.00 97.62 106 LEU A N 1
ATOM 835 C CA . LEU A 1 106 ? -7.586 1.841 7.819 1.00 97.62 106 LEU A CA 1
ATOM 836 C C . LEU A 1 106 ? -8.735 2.148 8.794 1.00 97.62 106 LEU A C 1
ATOM 838 O O . LEU A 1 106 ? -9.394 1.227 9.278 1.00 97.62 106 LEU A O 1
ATOM 842 N N . ASN A 1 107 ? -9.028 3.428 9.040 1.00 97.75 107 ASN A N 1
ATOM 843 C CA . ASN A 1 107 ? -10.137 3.834 9.906 1.00 97.75 107 ASN A CA 1
ATOM 844 C C . ASN A 1 107 ? -11.506 3.413 9.352 1.00 97.75 107 ASN A C 1
ATOM 846 O O . ASN A 1 107 ? -12.352 2.949 10.116 1.00 97.75 107 ASN A O 1
ATOM 850 N N . GLU A 1 108 ? -11.715 3.537 8.039 1.00 96.25 108 GLU A N 1
ATOM 851 C CA . GLU A 1 108 ? -12.932 3.083 7.3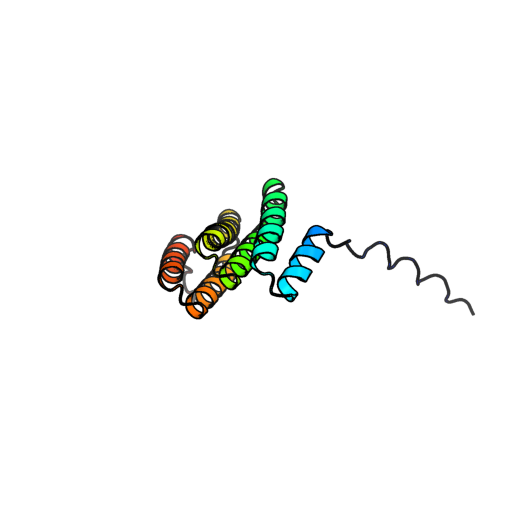49 1.00 96.25 108 GLU A CA 1
ATOM 852 C C . GLU A 1 108 ? -13.142 1.568 7.498 1.00 96.25 108 GLU A C 1
ATOM 854 O O . GLU A 1 108 ? -14.277 1.106 7.609 1.00 96.25 108 GLU A O 1
ATOM 859 N N . HIS A 1 109 ? -12.053 0.801 7.583 1.00 95.25 109 HIS A N 1
ATOM 860 C CA . HIS A 1 109 ? -12.070 -0.643 7.824 1.00 95.25 109 HIS A CA 1
ATOM 861 C C . HIS A 1 109 ? -12.051 -1.036 9.314 1.00 95.25 109 HIS A C 1
ATOM 863 O O . HIS A 1 109 ? -11.983 -2.221 9.634 1.00 95.25 109 HIS A O 1
ATOM 869 N N . GLY A 1 110 ? -12.136 -0.070 10.236 1.00 97.00 110 GLY A N 1
ATOM 870 C CA . GLY A 1 110 ? -12.150 -0.318 11.683 1.00 97.00 110 GLY A CA 1
ATOM 871 C C . GLY A 1 110 ? -10.783 -0.643 12.299 1.00 97.00 110 GLY A C 1
ATOM 872 O O . GLY A 1 110 ? -10.720 -0.959 13.486 1.00 97.00 110 GLY A O 1
ATOM 873 N N . LEU A 1 111 ? -9.699 -0.520 11.532 1.00 97.19 111 LEU A N 1
ATOM 874 C CA . LEU A 1 111 ? -8.312 -0.810 11.919 1.00 97.19 111 LEU A CA 1
ATOM 875 C C . LEU A 1 111 ? -7.678 0.400 12.625 1.00 97.19 111 LEU A C 1
ATOM 877 O O . LEU A 1 111 ? -6.734 1.028 12.137 1.00 97.19 111 LEU A O 1
ATOM 881 N N . LYS A 1 112 ? -8.285 0.799 13.748 1.00 97.12 112 LYS A N 1
ATOM 882 C CA . LYS A 1 112 ? -7.952 2.045 14.459 1.00 97.12 112 LYS A CA 1
ATOM 883 C C . LYS A 1 112 ? -6.577 2.003 15.116 1.00 97.12 112 LYS A C 1
ATOM 885 O O . LYS A 1 112 ? -5.892 3.023 15.137 1.00 97.12 112 LYS A O 1
ATOM 890 N N . ASP A 1 113 ? -6.175 0.844 15.627 1.00 97.19 113 ASP A N 1
ATOM 891 C CA . ASP A 1 113 ? -4.885 0.677 16.298 1.00 97.19 113 ASP A CA 1
ATOM 892 C C . ASP A 1 113 ? -3.740 0.799 15.284 1.00 97.19 113 ASP A C 1
ATOM 894 O O . ASP A 1 113 ? -2.767 1.522 15.510 1.00 97.19 113 ASP A O 1
ATOM 898 N N . GLU A 1 114 ? -3.894 0.177 14.113 1.00 97.25 114 GLU A N 1
ATOM 899 C CA . GLU A 1 114 ? -2.962 0.291 12.995 1.00 97.25 114 GLU A CA 1
ATOM 900 C C . GLU A 1 114 ? -2.897 1.720 12.450 1.00 97.25 114 GLU A C 1
ATOM 902 O O . GLU A 1 114 ? -1.807 2.228 12.173 1.00 97.25 114 GLU A O 1
ATOM 907 N N . ALA A 1 115 ? -4.050 2.384 12.321 1.00 97.81 115 ALA A N 1
ATOM 908 C CA . ALA A 1 115 ? -4.128 3.772 11.882 1.00 97.81 115 ALA A CA 1
ATOM 909 C C . ALA A 1 115 ? -3.403 4.716 12.856 1.00 97.81 115 ALA A C 1
ATOM 911 O O . ALA A 1 115 ? -2.608 5.550 12.420 1.00 97.81 115 ALA A O 1
ATOM 912 N N . ALA A 1 116 ? -3.622 4.554 14.165 1.00 97.44 116 ALA A N 1
ATOM 913 C CA . ALA A 1 116 ? -2.973 5.355 15.200 1.00 97.44 116 ALA A CA 1
ATOM 914 C C . ALA A 1 116 ? -1.455 5.127 15.235 1.00 97.44 116 ALA A C 1
ATOM 916 O O . ALA A 1 116 ? -0.684 6.087 15.268 1.00 97.44 116 ALA A O 1
ATOM 917 N N . ALA A 1 117 ? -1.012 3.868 15.156 1.00 96.44 117 ALA A N 1
ATOM 918 C CA . ALA A 1 117 ? 0.409 3.537 15.084 1.00 96.44 117 ALA A CA 1
ATOM 919 C C . ALA A 1 117 ? 1.077 4.184 13.860 1.00 96.44 117 ALA A C 1
ATOM 921 O O . ALA A 1 117 ? 2.174 4.744 13.961 1.00 96.44 117 ALA A O 1
ATOM 922 N N . LEU A 1 118 ? 0.396 4.156 12.710 1.00 96.31 118 LEU A N 1
ATOM 923 C CA . LEU A 1 118 ? 0.896 4.767 11.488 1.00 96.31 118 LEU A CA 1
ATOM 924 C C . LEU A 1 118 ? 0.932 6.298 11.572 1.00 96.31 118 LEU A C 1
ATOM 926 O O . LEU A 1 118 ? 1.886 6.914 11.098 1.00 96.31 118 LEU A O 1
ATOM 930 N N . GLU A 1 119 ? -0.065 6.920 12.202 1.00 96.25 119 GLU A N 1
ATOM 931 C CA . GLU A 1 119 ? -0.090 8.364 12.440 1.00 96.25 119 GLU A CA 1
ATOM 932 C C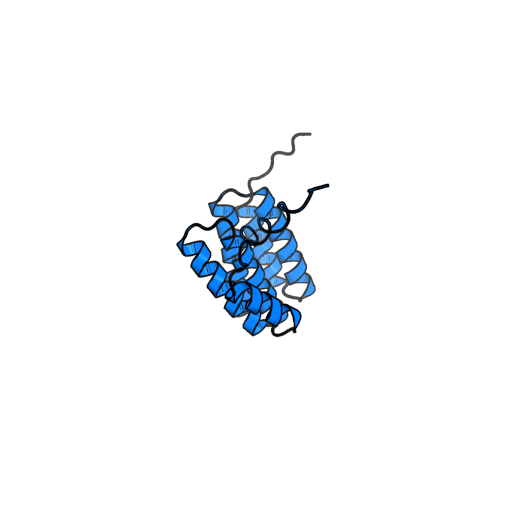 . GLU A 1 119 ? 1.078 8.807 13.329 1.00 96.25 119 GLU A C 1
ATOM 934 O O . GLU A 1 119 ? 1.772 9.777 13.009 1.00 96.25 119 GLU A O 1
ATOM 939 N N . THR A 1 120 ? 1.338 8.079 14.418 1.00 96.44 120 THR A N 1
ATOM 940 C CA . THR A 1 120 ? 2.482 8.340 15.297 1.00 96.44 120 THR A CA 1
ATOM 941 C C . THR A 1 120 ? 3.795 8.238 14.530 1.00 96.44 120 THR A C 1
ATOM 943 O O . THR A 1 120 ? 4.635 9.127 14.652 1.00 96.44 120 THR A O 1
ATOM 946 N N . TRP A 1 121 ? 3.961 7.211 13.696 1.00 95.88 121 TRP A N 1
ATOM 947 C CA . TRP A 1 121 ? 5.155 7.063 12.864 1.00 95.88 121 TRP A CA 1
ATOM 948 C C . TRP A 1 121 ? 5.295 8.182 11.818 1.00 95.88 121 TRP A C 1
ATOM 950 O O . TRP A 1 121 ? 6.378 8.733 11.640 1.00 95.88 121 TRP A O 1
ATOM 960 N N . LEU A 1 122 ? 4.212 8.608 11.161 1.00 94.50 122 LEU A N 1
ATOM 961 C CA . LEU A 1 122 ? 4.285 9.718 10.202 1.00 94.50 122 LEU A CA 1
ATOM 962 C C . LEU A 1 122 ? 4.741 11.023 10.860 1.00 94.50 122 LEU A C 1
ATOM 964 O O . LEU A 1 122 ? 5.503 11.769 10.247 1.00 94.50 122 LEU A O 1
ATOM 968 N N . LYS A 1 123 ? 4.320 11.290 12.102 1.00 93.12 123 LYS A N 1
ATOM 969 C CA . LYS A 1 123 ? 4.743 12.477 12.863 1.00 93.12 123 LYS A CA 1
ATOM 970 C C . LYS A 1 123 ? 6.233 12.469 13.209 1.00 93.12 123 LYS A C 1
ATOM 972 O O . LYS A 1 123 ? 6.808 13.543 13.348 1.00 93.12 123 LYS A O 1
ATOM 977 N N . THR A 1 124 ? 6.861 11.298 13.351 1.00 93.25 124 THR A N 1
ATOM 978 C CA . THR A 1 124 ? 8.307 11.210 13.624 1.00 93.25 124 THR A CA 1
ATOM 979 C C . THR A 1 124 ? 9.152 11.330 12.359 1.00 93.25 124 THR A C 1
ATOM 981 O O . THR A 1 124 ? 10.294 11.778 12.432 1.00 93.25 124 THR A O 1
ATOM 984 N N . VAL A 1 125 ? 8.606 10.939 11.203 1.00 92.00 125 VAL A N 1
ATOM 985 C CA . VAL A 1 125 ? 9.332 10.912 9.924 1.00 92.00 125 VAL A CA 1
ATOM 986 C C . VAL A 1 125 ? 9.154 12.191 9.110 1.00 92.00 125 VAL A C 1
ATOM 988 O O . VAL A 1 125 ? 10.083 12.613 8.416 1.00 92.00 125 VAL A O 1
ATOM 991 N N . LEU A 1 126 ? 7.969 12.805 9.145 1.00 88.81 126 LEU A N 1
ATOM 992 C CA . LEU A 1 126 ? 7.732 14.051 8.426 1.00 88.81 126 LEU A CA 1
ATOM 993 C C . LEU A 1 126 ? 8.516 15.188 9.091 1.00 88.81 126 LEU A C 1
ATOM 995 O O . LEU A 1 126 ? 8.472 15.331 10.314 1.00 88.81 126 LEU A O 1
ATOM 999 N N . PRO A 1 127 ? 9.218 16.028 8.309 1.00 79.31 127 PRO A N 1
ATOM 1000 C CA . PRO A 1 127 ? 9.820 17.222 8.870 1.00 79.31 127 PRO A CA 1
ATOM 1001 C C . PRO A 1 127 ? 8.710 18.096 9.458 1.00 79.31 127 PRO A C 1
ATOM 1003 O O . PRO A 1 127 ? 7.678 18.304 8.817 1.00 79.31 127 PRO A O 1
ATOM 1006 N N . SER A 1 128 ? 8.940 18.617 10.664 1.00 61.06 128 SER A N 1
ATOM 1007 C CA . SER A 1 128 ? 8.181 19.749 11.196 1.00 61.06 128 SER A CA 1
ATOM 1008 C C . SER A 1 128 ? 8.219 20.849 10.140 1.00 61.06 128 SER A C 1
ATOM 1010 O O . SER A 1 128 ? 9.278 21.427 9.891 1.00 61.06 128 SER A O 1
ATOM 1012 N N . VAL A 1 129 ? 7.113 21.055 9.425 1.00 58.06 129 VAL A N 1
ATOM 1013 C CA . VAL A 1 129 ? 7.015 22.145 8.4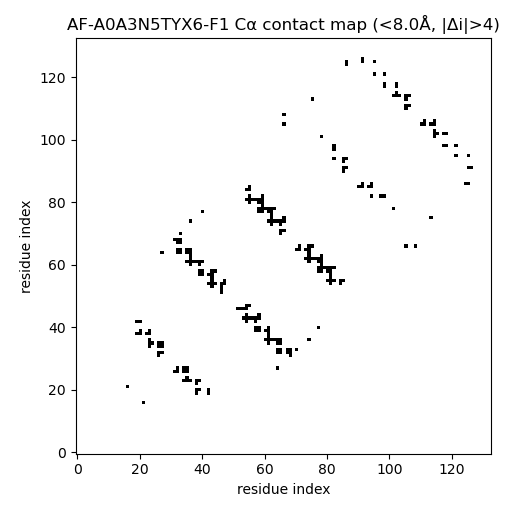58 1.00 58.06 129 VAL A CA 1
ATOM 1014 C C . VAL A 1 129 ? 6.968 23.421 9.296 1.00 58.06 129 VAL A C 1
ATOM 1016 O O . VAL A 1 129 ? 6.017 23.571 10.065 1.00 58.06 129 VAL A O 1
ATOM 1019 N N . PRO A 1 130 ? 7.949 24.338 9.203 1.00 45.00 130 PRO A N 1
ATOM 1020 C CA . PRO A 1 130 ? 7.738 25.665 9.742 1.00 45.00 130 PRO A CA 1
ATOM 1021 C C . PRO A 1 130 ? 6.618 26.286 8.911 1.00 45.00 130 PRO A C 1
ATOM 1023 O O . PRO A 1 130 ? 6.743 26.430 7.693 1.00 45.00 130 PRO A O 1
ATOM 1026 N N . SER A 1 131 ? 5.493 26.575 9.556 1.00 39.97 131 SER A N 1
ATOM 1027 C CA . SER A 1 131 ? 4.459 27.439 9.006 1.00 39.97 131 SER A CA 1
ATOM 1028 C C . SER A 1 131 ? 5.112 28.785 8.703 1.00 39.97 131 SER A C 1
ATOM 1030 O O . SER A 1 131 ? 5.468 29.522 9.620 1.00 39.97 131 SER A O 1
ATOM 1032 N N . PHE A 1 132 ? 5.353 29.067 7.427 1.00 47.50 132 PHE A N 1
ATOM 1033 C CA . PHE A 1 132 ? 5.626 30.428 6.992 1.00 47.50 132 PHE A CA 1
ATOM 1034 C C . PHE A 1 132 ? 4.262 31.085 6.793 1.00 47.50 132 PHE A C 1
ATOM 1036 O O . PHE A 1 132 ? 3.558 30.743 5.840 1.00 47.50 132 PHE A O 1
ATOM 1043 N N . ASP A 1 133 ? 3.888 31.915 7.770 1.00 36.66 133 ASP A N 1
ATOM 1044 C CA . ASP A 1 133 ? 2.771 32.866 7.697 1.00 36.66 133 ASP A CA 1
ATOM 1045 C C . ASP A 1 133 ? 2.983 33.899 6.576 1.00 36.66 133 ASP A C 1
ATOM 1047 O O . ASP A 1 133 ? 4.156 34.276 6.321 1.00 36.66 133 ASP A O 1
#

Sequence (133 aa):
MRRLFRRHIRKTLAQDIPPVLQEANFVFDKGEYGRAGELFERIAETASARGGQRAPLFHLQAGRARILAGQTSLGMPSLQRGLELLAERKLFPKLQQAGMRVISELNEHGLKDEAAALETWLKTVLPSVPSFD

Radius of gyration: 18.78 Å; Cα contacts (8 Å, |Δi|>4): 140; chains: 1; bounding box: 29×46×70 Å

Mean predicted aligned error: 7.57 Å

Solvent-accessible surface area (backbone atoms only — not comparable to full-atom values): 7300 Å² total; per-residue (Å²): 144,86,92,82,86,84,80,79,78,73,75,82,71,63,76,78,72,53,67,64,58,54,49,23,49,55,34,39,78,70,64,42,18,53,65,16,12,55,40,25,36,55,52,12,52,60,27,46,79,68,71,38,90,60,16,32,60,26,15,35,49,12,10,52,24,12,47,76,51,71,37,49,89,69,8,52,61,29,35,50,52,14,44,48,52,25,53,80,68,67,37,53,73,59,31,52,54,50,48,54,51,50,35,50,54,30,46,76,72,68,37,50,68,62,24,51,53,50,51,57,50,48,64,73,68,48,75,86,73,78,82,80,129